Protein AF-A0A392SX11-F1 (afdb_monomer)

Organism: NCBI:txid97028

Secondary structure (DSSP, 8-state):
-EEEETTEEEETTTTEEEEEETTEEEEEEHHHHT---TT---PPPPP-------S---------TT--------HHHHHHHHHHHHHHHHHHHHT-

Nearest PDB structures (foldseek):
  5o2q-assembly1_A  TM=2.891E-01  e=2.453E+00  Homo sapiens

Radius of gyration: 17.39 Å; Cα contacts (8 Å, |Δi|>4): 57; chains: 1; bounding box: 47×27×42 Å

Solvent-accessible surface area (backbone atoms only — not comparable to full-atom values): 6469 Å² total; per-residue (Å²): 102,74,49,78,49,97,57,34,42,33,34,68,74,81,33,35,38,36,38,58,55,98,90,41,82,45,79,41,53,46,68,66,74,65,57,66,76,96,80,70,74,98,70,87,82,82,88,78,85,84,76,84,73,80,91,78,73,83,86,71,80,88,65,66,100,79,75,73,87,76,79,74,90,50,68,74,61,52,56,55,46,55,52,52,48,51,54,52,53,52,54,58,60,71,76,105

Foldseek 3Di:
DWDDDQQWIADPPQQKIWGADPNDIDIDRNVVVPDDDPPDDDDDDDDDDDDPDPPDDDDDDDDPPPPDPPPPPPVVVSVVVVVVVVVVVVVVVVVD

Mean predicted aligned error: 14.49 Å

pLDDT: mean 70.86, std 14.85, range [46.09, 92.56]

Structure (mmCIF, N/CA/C/O backbone):
data_AF-A0A392SX11-F1
#
_entry.id   AF-A0A392SX11-F1
#
loop_
_atom_site.group_PDB
_atom_site.id
_atom_site.type_symbol
_atom_site.label_atom_id
_atom_site.label_alt_id
_atom_site.label_comp_id
_atom_site.label_asym_id
_atom_site.label_entity_id
_atom_site.label_seq_id
_atom_site.pdbx_PDB_ins_code
_atom_site.Cartn_x
_atom_site.Cartn_y
_atom_site.Cartn_z
_atom_site.occupancy
_atom_site.B_iso_or_equiv
_atom_site.auth_seq_id
_atom_site.auth_comp_id
_atom_site.auth_asym_id
_atom_site.auth_atom_id
_atom_site.pdbx_PDB_model_num
ATOM 1 N N . PRO A 1 1 ? 11.682 3.647 5.909 1.00 82.19 1 PRO A N 1
ATOM 2 C CA . PRO A 1 1 ? 10.394 4.377 6.097 1.00 82.19 1 PRO A CA 1
ATOM 3 C C . PRO A 1 1 ? 9.203 3.518 5.660 1.00 82.19 1 PRO A C 1
ATOM 5 O O . PRO A 1 1 ? 9.325 2.834 4.647 1.00 82.19 1 PRO A O 1
ATOM 8 N N . PHE A 1 2 ? 8.069 3.578 6.370 1.00 85.88 2 PHE A N 1
ATOM 9 C CA . PHE A 1 2 ? 6.900 2.731 6.096 1.00 85.88 2 PHE A CA 1
ATOM 10 C C . PHE A 1 2 ? 5.621 3.534 5.806 1.00 85.88 2 PHE A C 1
ATOM 12 O O . PHE A 1 2 ? 5.483 4.685 6.225 1.00 85.88 2 PHE A O 1
ATOM 19 N N . LEU A 1 3 ? 4.682 2.915 5.085 1.00 89.12 3 LEU A N 1
ATOM 20 C CA . LEU A 1 3 ? 3.307 3.384 4.911 1.00 89.12 3 LEU A CA 1
ATOM 21 C C . LEU A 1 3 ? 2.357 2.292 5.402 1.00 89.12 3 LEU A C 1
ATOM 23 O O . LEU A 1 3 ? 2.417 1.167 4.915 1.00 89.12 3 LEU A O 1
ATOM 27 N N . ALA A 1 4 ? 1.473 2.630 6.333 1.00 85.75 4 ALA A N 1
ATOM 28 C CA . ALA A 1 4 ? 0.392 1.755 6.768 1.00 85.75 4 ALA A CA 1
ATOM 29 C C . ALA A 1 4 ? -0.930 2.248 6.169 1.00 85.75 4 ALA A C 1
ATOM 31 O O . ALA A 1 4 ? -1.210 3.449 6.154 1.00 85.75 4 ALA A O 1
ATOM 32 N N . THR A 1 5 ? -1.739 1.332 5.651 1.00 81.00 5 THR A N 1
ATOM 33 C CA . THR A 1 5 ? -3.083 1.625 5.152 1.00 81.00 5 THR A CA 1
ATOM 34 C C . THR A 1 5 ? -3.980 0.439 5.449 1.00 81.00 5 THR A C 1
ATOM 36 O O . THR A 1 5 ? -3.669 -0.646 4.989 1.00 81.00 5 THR A O 1
ATOM 39 N N . GLY A 1 6 ? -5.065 0.619 6.209 1.00 83.06 6 GLY A N 1
ATOM 40 C CA . GLY A 1 6 ? -6.007 -0.456 6.563 1.00 83.06 6 GLY A CA 1
ATOM 41 C C . GLY A 1 6 ? -5.315 -1.803 6.812 1.00 83.06 6 GLY A C 1
ATOM 42 O O . GLY A 1 6 ? -4.610 -1.972 7.794 1.00 83.06 6 GLY A O 1
ATOM 43 N N . ARG A 1 7 ? -5.434 -2.724 5.848 1.00 83.06 7 ARG A N 1
ATOM 44 C CA . ARG A 1 7 ? -4.879 -4.090 5.902 1.00 83.06 7 ARG A CA 1
ATOM 45 C C . ARG A 1 7 ? -3.545 -4.287 5.182 1.00 83.06 7 ARG A C 1
ATOM 47 O O . ARG A 1 7 ? -3.251 -5.398 4.748 1.00 83.06 7 ARG A O 1
ATOM 54 N N . ALA A 1 8 ? -2.770 -3.235 4.966 1.00 88.38 8 ALA A N 1
ATOM 55 C CA . ALA A 1 8 ? -1.503 -3.301 4.256 1.00 88.38 8 ALA A CA 1
ATOM 56 C C . ALA A 1 8 ? -0.417 -2.455 4.925 1.00 88.38 8 ALA A C 1
ATOM 58 O O . ALA A 1 8 ? -0.638 -1.303 5.303 1.00 88.38 8 ALA A O 1
ATOM 59 N N . LEU A 1 9 ? 0.788 -3.019 4.989 1.00 90.56 9 LEU A N 1
ATOM 60 C CA . LEU A 1 9 ? 2.002 -2.339 5.422 1.00 90.56 9 LEU A CA 1
ATOM 61 C C . LEU A 1 9 ? 3.018 -2.364 4.281 1.00 90.56 9 LEU A C 1
ATOM 63 O O . LEU A 1 9 ? 3.280 -3.407 3.684 1.00 90.56 9 LEU A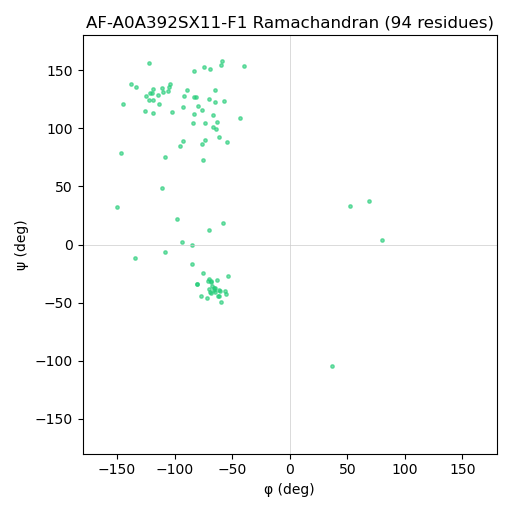 O 1
ATOM 67 N N . ILE A 1 10 ? 3.581 -1.206 3.963 1.00 91.06 10 ILE A N 1
A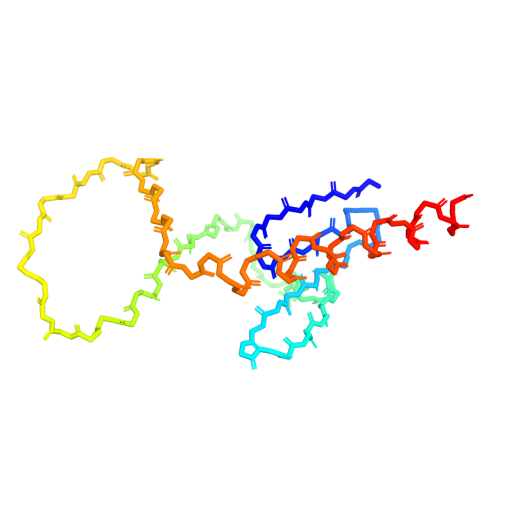TOM 68 C CA . ILE A 1 10 ? 4.547 -1.036 2.881 1.00 91.06 10 ILE A CA 1
ATOM 69 C C . ILE A 1 10 ? 5.849 -0.541 3.491 1.00 91.06 10 ILE A C 1
ATOM 71 O O . ILE A 1 10 ? 5.918 0.603 3.942 1.00 91.06 10 ILE A O 1
ATOM 75 N N . ASP A 1 11 ? 6.890 -1.365 3.449 1.00 91.50 11 ASP A N 1
ATOM 76 C CA . ASP A 1 11 ? 8.253 -0.908 3.681 1.00 91.50 11 ASP A CA 1
ATOM 77 C C . ASP A 1 11 ? 8.811 -0.354 2.366 1.00 91.50 11 ASP A C 1
ATOM 79 O O . ASP A 1 11 ? 9.158 -1.087 1.435 1.00 91.50 11 ASP A O 1
ATOM 83 N N . VAL A 1 12 ? 8.878 0.973 2.282 1.00 89.50 12 VAL A N 1
ATOM 84 C CA . VAL A 1 12 ? 9.342 1.685 1.085 1.00 89.50 12 VAL A CA 1
ATOM 85 C C . VAL A 1 12 ? 10.845 1.506 0.881 1.00 89.50 12 VAL A C 1
ATOM 87 O O . VAL A 1 12 ? 11.324 1.548 -0.250 1.00 89.50 12 VAL A O 1
ATOM 90 N N . GLU A 1 13 ? 11.596 1.323 1.963 1.00 88.75 13 GLU A N 1
ATOM 91 C CA . GLU A 1 13 ? 13.048 1.187 1.920 1.00 88.75 13 GLU A CA 1
ATOM 92 C C . GLU A 1 13 ? 13.459 -0.200 1.442 1.00 88.75 13 GLU A C 1
ATOM 94 O O . GLU A 1 13 ? 14.321 -0.328 0.570 1.00 88.75 13 GLU A O 1
ATOM 99 N N . ARG A 1 14 ? 12.790 -1.232 1.959 1.00 89.00 14 ARG A N 1
ATOM 100 C CA . ARG A 1 14 ? 13.041 -2.627 1.585 1.00 89.00 14 ARG A CA 1
ATOM 101 C C . ARG A 1 14 ? 12.284 -3.055 0.327 1.00 89.00 14 AR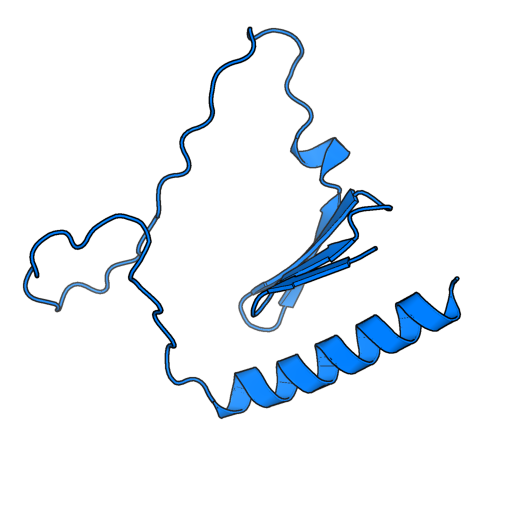G A C 1
ATOM 103 O O . ARG A 1 14 ? 12.663 -4.040 -0.303 1.00 89.00 14 ARG A O 1
ATOM 110 N N . GLY A 1 15 ? 11.259 -2.302 -0.076 1.00 90.94 15 GLY A N 1
ATOM 111 C CA . GLY A 1 15 ? 10.394 -2.639 -1.205 1.00 90.94 15 GLY A CA 1
ATOM 112 C C . GLY A 1 15 ? 9.521 -3.856 -0.918 1.00 90.94 15 GLY A C 1
ATOM 113 O O . GLY A 1 15 ? 9.317 -4.690 -1.800 1.00 90.94 15 GLY A O 1
ATOM 114 N N . GLU A 1 16 ? 9.037 -3.977 0.316 1.00 92.56 16 GLU A N 1
ATOM 115 C CA . GLU A 1 16 ? 8.208 -5.088 0.779 1.00 92.56 16 GLU A CA 1
ATOM 116 C C . GLU A 1 16 ? 6.777 -4.596 1.020 1.00 92.56 16 GLU A C 1
ATOM 118 O O . GLU A 1 16 ? 6.557 -3.572 1.664 1.00 92.56 16 GLU A O 1
ATOM 123 N N . LEU A 1 17 ? 5.799 -5.321 0.480 1.00 91.69 17 LEU A N 1
ATOM 124 C CA . LEU A 1 17 ? 4.376 -5.098 0.715 1.00 91.69 17 LEU A CA 1
ATOM 125 C C . LEU A 1 17 ? 3.819 -6.291 1.482 1.00 91.69 17 LEU A C 1
ATOM 127 O O . LEU A 1 17 ? 3.845 -7.416 0.989 1.00 91.69 17 LEU A O 1
ATOM 131 N N . MET A 1 18 ? 3.274 -6.029 2.657 1.00 91.75 18 MET A N 1
ATOM 132 C CA . MET A 1 18 ? 2.554 -6.989 3.476 1.00 91.75 18 MET A CA 1
ATOM 133 C C . MET A 1 18 ? 1.059 -6.690 3.397 1.00 91.75 18 MET A C 1
ATOM 135 O O . MET A 1 18 ? 0.662 -5.535 3.529 1.00 91.75 18 MET A O 1
ATOM 139 N N . LEU A 1 19 ? 0.243 -7.712 3.156 1.00 90.25 19 LEU A N 1
ATOM 140 C CA . LEU A 1 19 ? -1.206 -7.601 3.014 1.00 90.25 19 LEU A CA 1
ATOM 141 C C . LEU A 1 19 ? -1.898 -8.685 3.837 1.00 90.25 19 LEU A C 1
ATOM 143 O O . LEU A 1 19 ? -1.512 -9.851 3.757 1.00 90.25 19 LEU A O 1
ATOM 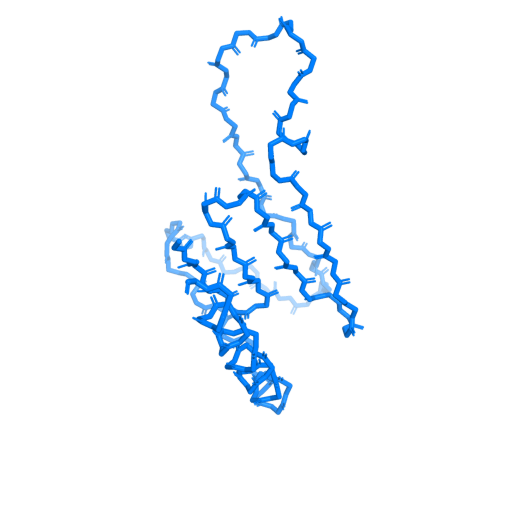147 N N . TRP A 1 20 ? -2.948 -8.308 4.560 1.00 85.12 20 TRP A N 1
ATOM 148 C CA . TRP A 1 20 ? -3.801 -9.242 5.287 1.00 85.12 20 TRP A CA 1
ATOM 149 C C . TRP A 1 20 ? -5.109 -9.482 4.523 1.00 85.12 20 TRP A C 1
ATOM 151 O O . TRP A 1 20 ? -5.929 -8.574 4.362 1.00 85.12 20 TRP A O 1
ATOM 161 N N . ILE A 1 21 ? -5.308 -10.714 4.048 1.00 83.75 21 ILE A N 1
ATOM 162 C CA . ILE A 1 21 ? -6.534 -11.164 3.370 1.00 83.75 21 ILE A CA 1
ATOM 163 C C . ILE A 1 21 ? -7.062 -12.392 4.104 1.00 83.75 21 ILE A C 1
ATOM 165 O O . ILE A 1 21 ? -6.322 -13.344 4.314 1.00 83.75 21 ILE A O 1
ATOM 169 N N . ASP A 1 22 ? -8.340 -12.377 4.485 1.00 84.31 22 ASP A N 1
ATOM 170 C CA . ASP A 1 22 ? -9.029 -13.513 5.115 1.00 84.31 22 ASP A CA 1
ATOM 171 C C . ASP A 1 22 ? -8.304 -14.112 6.343 1.00 84.31 22 ASP A C 1
ATOM 173 O O . ASP A 1 22 ? -8.377 -15.309 6.608 1.00 84.31 22 ASP A O 1
ATOM 177 N N . GLY A 1 23 ? -7.610 -13.265 7.115 1.00 80.94 23 GLY A N 1
ATOM 178 C CA . GLY A 1 23 ? -6.830 -13.676 8.291 1.00 80.94 23 GLY A CA 1
ATOM 179 C C . GLY A 1 23 ? -5.453 -14.265 7.967 1.00 80.94 23 GLY A C 1
ATOM 180 O O . GLY A 1 23 ? -4.740 -14.682 8.876 1.00 80.94 23 GLY A O 1
ATOM 181 N N . GLU A 1 24 ? -5.059 -14.287 6.693 1.00 83.69 24 GLU A N 1
ATOM 182 C CA . GLU A 1 24 ? -3.732 -14.698 6.245 1.00 83.69 24 GLU A CA 1
ATOM 183 C C . GLU A 1 24 ? -2.876 -13.485 5.872 1.00 83.69 24 GLU A C 1
ATOM 185 O O . GLU A 1 24 ? -3.325 -12.552 5.202 1.00 83.69 24 GLU A O 1
ATOM 190 N N . GLN A 1 25 ? -1.609 -13.529 6.280 1.00 86.94 25 GLN A N 1
ATOM 191 C CA . GLN A 1 25 ? -0.604 -12.536 5.926 1.00 86.94 25 GLN A CA 1
ATOM 192 C C . GLN A 1 25 ? 0.143 -12.977 4.663 1.00 86.94 25 GLN A C 1
ATOM 194 O O . GLN A 1 25 ? 0.705 -14.073 4.599 1.00 86.94 25 GLN A O 1
ATOM 199 N N . ILE A 1 26 ? 0.205 -12.092 3.671 1.00 89.38 26 ILE A N 1
ATOM 200 C CA . ILE A 1 26 ? 0.905 -12.317 2.407 1.00 89.38 26 ILE A CA 1
ATOM 201 C C . ILE A 1 26 ? 1.966 -11.232 2.231 1.00 89.38 26 ILE A C 1
ATOM 203 O O . ILE A 1 26 ? 1.675 -10.046 2.359 1.00 89.38 26 ILE A O 1
ATOM 207 N N . MET A 1 27 ? 3.198 -11.636 1.916 1.00 91.44 27 MET A N 1
ATOM 208 C CA . MET A 1 27 ? 4.322 -10.724 1.700 1.00 91.44 27 MET A CA 1
ATOM 209 C C . MET A 1 27 ? 4.793 -10.763 0.246 1.00 91.44 27 MET A C 1
ATOM 211 O O . MET A 1 27 ? 5.078 -11.825 -0.307 1.00 91.44 27 MET A O 1
ATOM 215 N N . PHE A 1 28 ? 4.906 -9.587 -0.359 1.00 92.12 28 PHE A N 1
ATOM 216 C CA . PHE A 1 28 ? 5.333 -9.376 -1.733 1.00 92.12 28 PHE A CA 1
ATOM 217 C C . PHE A 1 28 ? 6.613 -8.544 -1.767 1.00 92.12 28 PHE A C 1
ATOM 219 O O . PHE A 1 28 ? 6.696 -7.490 -1.141 1.00 92.12 28 PHE A O 1
ATOM 226 N N . ASN A 1 29 ? 7.588 -8.970 -2.569 1.00 92.25 29 ASN A N 1
ATOM 227 C CA . ASN A 1 29 ? 8.681 -8.095 -2.975 1.00 92.25 29 ASN A CA 1
ATOM 228 C C . ASN A 1 29 ? 8.205 -7.250 -4.162 1.00 92.25 29 ASN A C 1
ATOM 230 O O . ASN A 1 29 ? 7.965 -7.775 -5.250 1.00 92.25 29 ASN A O 1
ATOM 234 N N . VAL A 1 30 ? 8.064 -5.946 -3.953 1.00 87.81 30 VAL A N 1
ATOM 235 C CA . VAL A 1 30 ? 7.523 -5.014 -4.947 1.00 87.81 30 VAL A CA 1
ATOM 236 C C . VAL A 1 30 ? 8.467 -4.877 -6.139 1.00 87.81 30 VAL A C 1
ATOM 238 O O . VAL A 1 30 ? 8.004 -4.789 -7.272 1.00 87.81 30 VAL A O 1
ATOM 241 N N . PHE A 1 31 ? 9.784 -4.921 -5.930 1.00 86.25 31 PHE A N 1
ATOM 242 C CA . PHE A 1 31 ? 10.738 -4.854 -7.037 1.00 86.25 31 PHE A CA 1
ATOM 243 C C . PHE A 1 31 ? 10.640 -6.077 -7.943 1.00 86.25 31 PHE A C 1
ATOM 245 O O . PHE A 1 31 ? 10.728 -5.934 -9.155 1.00 86.25 31 PHE A O 1
ATOM 252 N N . GLU A 1 32 ? 10.436 -7.264 -7.376 1.00 86.75 32 GLU A N 1
ATOM 253 C CA . GLU A 1 32 ? 10.220 -8.491 -8.143 1.00 86.75 32 GLU A CA 1
ATOM 254 C C . GLU A 1 32 ? 8.844 -8.507 -8.812 1.00 86.75 32 GLU A C 1
ATOM 256 O O . GLU A 1 32 ? 8.752 -8.792 -10.001 1.00 86.75 32 GLU A O 1
ATOM 261 N N . ALA A 1 33 ? 7.787 -8.153 -8.079 1.00 83.44 33 ALA A N 1
ATOM 262 C CA . ALA A 1 33 ? 6.416 -8.145 -8.585 1.00 83.44 33 ALA A CA 1
ATOM 263 C C . ALA A 1 33 ? 6.213 -7.139 -9.729 1.00 83.44 33 ALA A C 1
ATOM 265 O O . ALA A 1 33 ? 5.4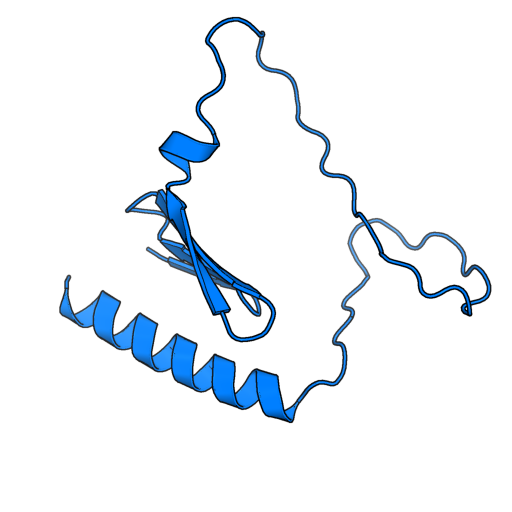02 -7.366 -10.623 1.00 83.44 33 ALA A O 1
ATOM 266 N N . MET A 1 34 ? 6.970 -6.039 -9.714 1.00 77.81 34 MET A N 1
ATOM 267 C CA . MET A 1 34 ? 6.923 -4.993 -10.735 1.00 77.81 34 MET A CA 1
ATOM 268 C C . MET A 1 34 ? 7.961 -5.190 -11.851 1.00 77.81 34 MET A C 1
ATOM 270 O O . MET A 1 34 ? 8.029 -4.353 -12.757 1.00 77.81 34 MET A O 1
ATOM 274 N N . LYS A 1 35 ? 8.763 -6.273 -11.833 1.00 79.38 35 LYS A N 1
ATOM 275 C CA . LYS A 1 35 ? 9.629 -6.624 -12.971 1.00 79.38 35 LYS A CA 1
ATOM 276 C C . LYS A 1 35 ? 8.742 -6.938 -14.173 1.00 79.38 35 LYS A C 1
ATOM 278 O O . LYS A 1 35 ? 8.137 -8.004 -14.265 1.00 79.38 35 LYS A O 1
ATOM 283 N N . ARG A 1 36 ? 8.692 -6.009 -15.125 1.00 66.69 36 ARG A N 1
ATOM 284 C CA . ARG A 1 36 ? 8.213 -6.304 -16.476 1.00 66.69 36 ARG A CA 1
ATOM 285 C C . ARG A 1 36 ? 9.232 -7.210 -17.173 1.00 66.69 36 ARG A C 1
ATOM 287 O O . ARG A 1 36 ? 10.430 -7.106 -16.921 1.00 66.69 36 ARG A O 1
ATOM 294 N N . HIS A 1 37 ? 8.772 -8.040 -18.103 1.00 59.12 37 HIS A N 1
ATOM 295 C CA . HIS A 1 37 ? 9.644 -8.477 -19.191 1.00 59.12 37 HIS A CA 1
ATOM 296 C C . HIS A 1 37 ? 9.998 -7.229 -20.026 1.00 59.12 37 HIS A C 1
ATOM 298 O O . HIS A 1 37 ? 9.111 -6.420 -20.291 1.00 59.12 37 HIS A O 1
ATOM 304 N N . ASP A 1 38 ? 11.277 -7.046 -20.363 1.00 55.38 38 ASP A N 1
ATOM 305 C CA . ASP A 1 38 ? 11.943 -5.819 -20.864 1.00 55.38 38 ASP A CA 1
ATOM 306 C C . ASP A 1 38 ? 11.394 -5.178 -22.170 1.00 55.38 38 ASP A C 1
ATOM 308 O O . ASP A 1 38 ? 12.083 -4.391 -22.818 1.00 55.38 38 ASP A O 1
ATOM 312 N N . GLU A 1 39 ? 10.172 -5.481 -22.607 1.00 56.97 39 GLU A N 1
ATOM 313 C CA . GLU A 1 39 ? 9.752 -5.263 -23.997 1.00 56.97 39 GLU A CA 1
ATOM 314 C C . GLU A 1 39 ? 8.750 -4.123 -24.232 1.00 56.97 39 GLU A C 1
ATOM 316 O O . GLU A 1 39 ? 8.501 -3.782 -25.386 1.00 56.97 39 GLU A O 1
ATOM 321 N N . GLU A 1 40 ? 8.203 -3.470 -23.203 1.00 60.09 40 GLU A N 1
ATOM 322 C CA . GLU A 1 40 ? 7.175 -2.441 -23.418 1.00 60.09 40 GLU A CA 1
ATOM 323 C C . GLU A 1 40 ? 7.588 -1.055 -22.917 1.00 60.09 40 GLU A C 1
ATOM 325 O O . GLU A 1 40 ? 7.891 -0.865 -21.736 1.00 60.09 40 GLU A O 1
ATOM 330 N N . GLU A 1 41 ? 7.538 -0.082 -23.839 1.00 63.88 41 GLU A N 1
ATOM 331 C CA . GLU A 1 41 ? 7.645 1.364 -23.607 1.00 63.88 41 GLU A CA 1
ATOM 332 C C . GLU A 1 41 ? 6.899 1.807 -22.327 1.00 63.88 41 GLU A C 1
ATOM 334 O O . GLU A 1 41 ? 5.939 1.148 -21.905 1.00 63.88 41 GLU A O 1
ATOM 339 N N . PRO A 1 42 ? 7.299 2.920 -21.674 1.00 62.34 42 PRO A N 1
ATOM 340 C CA . PRO A 1 42 ? 6.651 3.391 -20.451 1.00 62.34 42 PRO A CA 1
ATOM 341 C C . PRO A 1 42 ? 5.169 3.724 -20.696 1.00 62.34 42 PRO A C 1
ATOM 343 O O . PRO A 1 42 ? 4.804 4.830 -21.082 1.00 62.34 42 PRO A O 1
ATOM 346 N N . GLN A 1 43 ? 4.307 2.736 -20.468 1.00 67.06 43 GLN A N 1
ATOM 347 C CA . GLN A 1 43 ? 2.855 2.851 -20.509 1.00 67.06 43 GLN A CA 1
ATOM 348 C C . GLN A 1 43 ? 2.337 3.247 -19.126 1.00 67.06 43 GLN A C 1
ATOM 350 O O . GLN A 1 43 ? 2.724 2.648 -18.117 1.00 67.06 43 GLN A O 1
ATOM 355 N N . CYS A 1 44 ? 1.439 4.233 -19.083 1.00 66.75 44 CYS A N 1
ATOM 356 C CA . CYS A 1 44 ? 0.663 4.545 -17.888 1.00 66.75 44 CYS A CA 1
ATOM 357 C C . CYS A 1 44 ? -0.255 3.364 -17.557 1.00 66.75 44 CYS A C 1
ATOM 359 O O . CYS A 1 44 ? -1.095 2.985 -18.375 1.00 66.75 44 CYS A O 1
ATOM 361 N N . TYR A 1 45 ? -0.135 2.816 -16.350 1.00 66.31 45 TYR A N 1
ATOM 362 C CA . TYR A 1 45 ? -1.030 1.764 -15.883 1.00 66.31 45 TYR A CA 1
ATOM 363 C C . TYR A 1 45 ? -2.318 2.347 -15.320 1.00 66.31 45 TYR A C 1
ATOM 365 O O . TYR A 1 45 ? -2.291 3.202 -14.434 1.00 66.31 45 TYR A O 1
ATOM 373 N N . ARG A 1 46 ? -3.455 1.863 -15.824 1.00 73.81 46 ARG A N 1
ATOM 374 C CA . ARG A 1 46 ? -4.763 2.165 -15.251 1.00 73.81 46 ARG A CA 1
ATOM 375 C C . ARG A 1 46 ? -5.115 1.078 -14.244 1.00 73.81 46 ARG A C 1
ATOM 377 O O . ARG A 1 46 ? -5.232 -0.083 -14.619 1.00 73.81 46 ARG A O 1
ATOM 384 N N . VAL A 1 47 ? -5.288 1.468 -12.988 1.00 72.69 47 VAL A N 1
ATOM 385 C CA . VAL A 1 47 ? -5.849 0.601 -11.949 1.00 72.69 47 VAL A CA 1
ATOM 386 C C . VAL A 1 47 ? -7.370 0.627 -12.100 1.00 72.69 47 VAL A C 1
ATOM 388 O O . VAL A 1 47 ? -7.963 1.704 -12.173 1.00 72.69 47 VAL A O 1
ATOM 391 N N . GLU A 1 48 ? -7.994 -0.543 -12.205 1.00 74.81 48 GLU A N 1
ATOM 392 C CA . GLU A 1 48 ? -9.450 -0.704 -12.252 1.00 74.81 48 GLU A CA 1
ATOM 393 C C . GLU A 1 48 ? -9.912 -1.382 -10.961 1.00 74.81 48 GLU A C 1
ATOM 395 O O . GLU A 1 48 ? -9.285 -2.334 -10.498 1.00 74.81 48 GLU A O 1
ATOM 400 N N . ILE A 1 49 ? -10.978 -0.859 -10.355 1.00 71.38 49 ILE A N 1
ATOM 401 C CA . ILE A 1 49 ? -11.546 -1.418 -9.129 1.00 71.38 49 ILE A CA 1
ATOM 402 C C . ILE A 1 49 ? -12.403 -2.617 -9.528 1.00 71.38 49 ILE A C 1
ATOM 404 O O . ILE A 1 49 ? -13.373 -2.466 -10.270 1.00 71.38 49 ILE A O 1
ATOM 408 N N . ILE A 1 50 ? -12.059 -3.800 -9.027 1.00 70.56 50 ILE A N 1
ATOM 409 C CA . ILE A 1 50 ? -12.891 -4.993 -9.176 1.00 70.56 50 ILE A CA 1
ATOM 410 C C . ILE A 1 50 ? -13.786 -5.074 -7.936 1.00 70.56 50 ILE A C 1
ATOM 412 O O . ILE A 1 50 ? -13.412 -5.669 -6.931 1.00 70.56 50 ILE A O 1
ATOM 416 N N . GLU A 1 51 ? -14.959 -4.440 -7.983 1.00 63.66 51 GLU A N 1
ATOM 417 C CA . GLU A 1 51 ? -15.992 -4.658 -6.965 1.00 63.66 51 GLU A CA 1
ATOM 418 C C . GLU A 1 51 ? -16.667 -6.013 -7.227 1.00 63.66 51 GLU A C 1
ATOM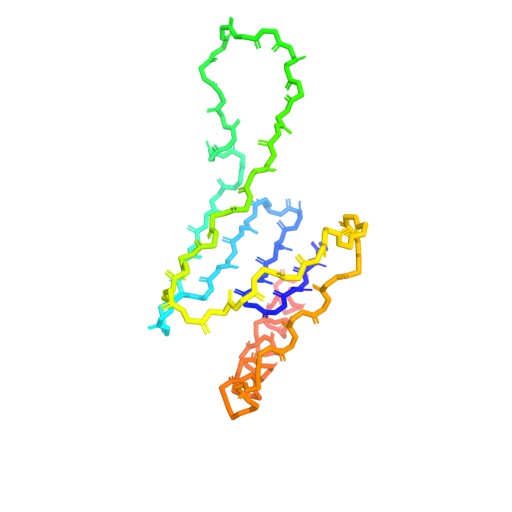 420 O O . GLU A 1 51 ? -17.323 -6.209 -8.254 1.00 63.66 51 GLU A O 1
ATOM 425 N N . VAL A 1 52 ? -16.528 -6.963 -6.299 1.00 57.94 52 VAL A N 1
ATOM 426 C CA . VAL A 1 52 ? -17.365 -8.171 -6.286 1.00 57.94 52 VAL A CA 1
ATOM 427 C C . VAL A 1 52 ? -18.732 -7.759 -5.750 1.00 57.94 52 VAL A C 1
ATOM 429 O O . VAL A 1 52 ? -18.994 -7.795 -4.552 1.00 57.94 52 VAL A O 1
ATOM 432 N N . VAL A 1 53 ? -19.597 -7.284 -6.642 1.00 58.22 53 VAL A N 1
ATOM 433 C CA . VAL A 1 53 ? -20.955 -6.880 -6.278 1.00 58.22 53 VAL A CA 1
ATOM 434 C C . VAL A 1 53 ? -21.783 -8.144 -6.027 1.00 58.22 53 VAL A C 1
ATOM 436 O O . VAL A 1 53 ? -22.205 -8.806 -6.976 1.00 58.22 53 VAL A O 1
ATOM 439 N N . GLU A 1 54 ? -22.070 -8.486 -4.767 1.00 55.50 54 GLU A N 1
ATOM 440 C CA . GLU A 1 54 ? -23.290 -9.249 -4.487 1.00 55.50 54 GLU A CA 1
ATOM 441 C C . GLU A 1 54 ? -24.479 -8.332 -4.812 1.00 55.50 54 GLU A C 1
ATOM 443 O O . GLU A 1 54 ? -24.807 -7.387 -4.095 1.00 55.50 54 GLU A O 1
ATOM 448 N N . ASP A 1 55 ? -25.061 -8.571 -5.985 1.00 51.66 55 ASP A N 1
ATOM 449 C CA . ASP A 1 55 ? -26.099 -7.778 -6.641 1.00 51.66 55 ASP A CA 1
ATOM 450 C C . ASP A 1 55 ? -27.337 -7.550 -5.762 1.00 51.66 55 ASP A C 1
ATOM 452 O O . ASP A 1 55 ? -28.290 -8.324 -5.840 1.00 51.66 55 ASP A O 1
ATOM 456 N N . LYS A 1 56 ? -27.348 -6.483 -4.942 1.00 52.00 56 LYS A N 1
ATOM 457 C CA . LYS A 1 56 ? -28.570 -5.871 -4.369 1.00 52.00 56 LYS A 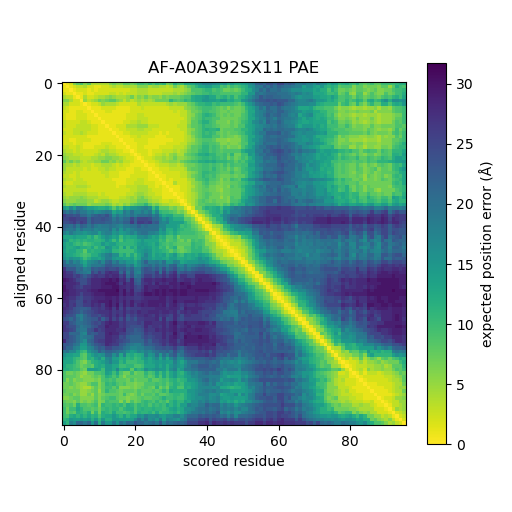CA 1
ATOM 458 C C . LYS A 1 56 ? -28.477 -4.366 -4.088 1.00 52.00 56 LYS A C 1
ATOM 460 O O . LYS A 1 56 ? -29.159 -3.886 -3.186 1.00 52.00 56 LYS A O 1
ATOM 465 N N . CYS A 1 57 ? -27.732 -3.570 -4.851 1.00 47.44 57 CYS A N 1
ATOM 466 C CA . CYS A 1 57 ? -27.717 -2.118 -4.622 1.00 47.44 57 CYS A CA 1
ATOM 467 C C . CYS A 1 57 ? -28.056 -1.330 -5.888 1.00 47.44 57 CYS A C 1
ATOM 469 O O . CYS A 1 57 ? -27.344 -1.342 -6.885 1.00 47.44 57 CYS A O 1
ATOM 471 N N . LYS A 1 58 ? -29.197 -0.631 -5.834 1.00 47.94 58 LYS A N 1
ATOM 472 C CA . LYS A 1 58 ? -29.684 0.262 -6.888 1.00 47.94 58 LYS A CA 1
ATOM 473 C C . LYS A 1 58 ? -28.633 1.335 -7.183 1.00 47.94 58 LYS A C 1
ATOM 475 O O . LYS A 1 58 ? -28.250 2.082 -6.288 1.00 47.94 58 LYS A O 1
ATOM 480 N N . VAL A 1 59 ? -28.230 1.401 -8.449 1.00 47.78 59 VAL A N 1
ATOM 481 C CA . VAL A 1 59 ? -27.235 2.313 -9.029 1.00 47.78 59 VAL A CA 1
ATOM 482 C C . VAL A 1 59 ? -27.413 3.748 -8.517 1.00 47.78 59 VAL A C 1
ATOM 484 O O . VAL A 1 59 ? -28.363 4.436 -8.894 1.00 47.78 59 VAL A O 1
ATOM 487 N N . GLN A 1 60 ? -26.491 4.209 -7.669 1.00 46.28 60 GLN A N 1
ATOM 488 C CA . GLN A 1 60 ? -26.287 5.637 -7.428 1.00 46.28 60 GLN A CA 1
ATOM 489 C C . GLN A 1 60 ? -25.384 6.227 -8.524 1.00 46.28 60 GLN A C 1
ATOM 491 O O . GLN A 1 60 ? -24.525 5.518 -9.051 1.00 46.28 60 GLN A O 1
ATOM 496 N N . PRO A 1 61 ? -25.558 7.515 -8.876 1.00 48.41 61 PRO A N 1
ATOM 497 C CA . PRO A 1 61 ? -24.733 8.180 -9.880 1.00 48.41 61 PRO A CA 1
ATOM 498 C C . PRO A 1 61 ? -23.243 8.189 -9.487 1.00 48.41 61 PRO A C 1
ATOM 500 O O . PRO A 1 61 ? -22.920 8.137 -8.294 1.00 48.41 61 PRO A O 1
ATOM 503 N N . PRO A 1 62 ? -22.331 8.267 -10.476 1.00 52.91 62 PRO A N 1
ATOM 504 C CA . PRO A 1 62 ? -20.897 8.243 -10.227 1.00 52.91 62 PRO A CA 1
ATOM 505 C C . PRO A 1 62 ? -20.507 9.512 -9.466 1.00 52.91 62 PRO A C 1
AT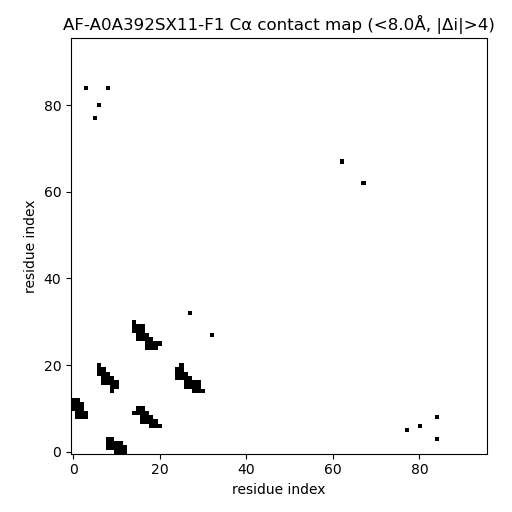OM 507 O O . PRO A 1 62 ? -20.596 10.619 -10.001 1.00 52.91 62 PRO A O 1
ATOM 510 N N . SER A 1 63 ? -20.113 9.365 -8.202 1.00 51.41 63 SER A N 1
ATOM 511 C CA . SER A 1 63 ? -19.435 10.443 -7.484 1.00 51.41 63 SER A CA 1
ATOM 512 C C . SER A 1 63 ? -17.991 10.552 -7.998 1.00 51.41 63 SER A C 1
ATOM 514 O O . SER A 1 63 ? -17.452 9.569 -8.515 1.00 51.41 63 SER A O 1
ATOM 516 N N . PRO A 1 64 ? -17.366 11.741 -7.930 1.00 51.66 64 PRO A N 1
ATOM 517 C CA . PRO A 1 64 ? -16.011 11.951 -8.434 1.00 51.66 64 PRO A CA 1
ATOM 518 C C . PRO A 1 64 ? -14.975 11.027 -7.761 1.00 51.66 64 PRO A C 1
ATOM 520 O O . PRO A 1 64 ? -15.212 10.558 -6.645 1.00 51.66 64 PRO A O 1
ATOM 523 N N . PRO A 1 65 ? -13.811 10.787 -8.404 1.00 56.59 65 PRO A N 1
ATOM 524 C CA . PRO A 1 65 ? -12.951 9.614 -8.170 1.00 56.59 65 PRO A CA 1
ATOM 525 C C . PRO A 1 65 ? -12.204 9.566 -6.828 1.00 56.59 65 PRO A C 1
ATOM 527 O O . PRO A 1 65 ? -11.265 8.791 -6.692 1.00 56.59 65 PRO A O 1
ATOM 530 N N . VAL A 1 66 ? -12.551 10.414 -5.859 1.00 46.72 66 VAL A N 1
ATOM 531 C CA . VAL A 1 66 ? -11.771 10.595 -4.621 1.00 46.72 66 VAL A CA 1
ATOM 532 C C . VAL A 1 66 ? -12.645 10.612 -3.360 1.00 46.72 66 VAL A C 1
ATOM 534 O O . VAL A 1 66 ? -12.132 10.496 -2.255 1.00 46.72 66 VAL A O 1
ATOM 537 N N . GLU A 1 67 ? -13.971 10.697 -3.493 1.00 53.09 67 GLU A N 1
ATOM 538 C CA . GLU A 1 67 ? -14.890 10.651 -2.351 1.00 53.09 67 GLU A CA 1
ATOM 539 C C . GLU A 1 67 ? -15.640 9.327 -2.326 1.00 53.09 67 GLU A C 1
ATOM 541 O O . GLU A 1 67 ? -16.816 9.291 -2.679 1.00 53.09 67 GLU A O 1
ATOM 546 N N . ARG A 1 68 ? -14.972 8.244 -1.914 1.00 46.09 68 ARG A N 1
ATOM 547 C CA . ARG A 1 68 ? -15.628 7.055 -1.343 1.00 46.09 68 ARG A CA 1
ATOM 548 C C . ARG A 1 68 ? -14.723 6.437 -0.287 1.00 46.09 68 ARG A C 1
ATOM 550 O O . ARG A 1 68 ? -14.031 5.457 -0.523 1.00 46.09 68 ARG A O 1
ATOM 557 N N . VAL A 1 69 ? -14.748 7.055 0.890 1.00 56.22 69 VAL A N 1
ATOM 558 C CA . VAL A 1 69 ? -14.486 6.362 2.151 1.00 56.22 69 VAL A CA 1
ATOM 559 C C . VAL A 1 69 ? -15.610 5.339 2.301 1.00 56.22 69 VAL A C 1
ATOM 561 O O . VAL A 1 69 ? -16.732 5.699 2.654 1.00 56.22 69 VAL A O 1
ATOM 564 N N . VAL A 1 70 ? -15.336 4.084 1.960 1.00 53.25 70 VAL A N 1
ATOM 565 C CA . VAL A 1 70 ? -16.149 2.957 2.418 1.00 53.25 70 VAL A CA 1
ATOM 566 C C . VAL A 1 70 ? -15.433 2.433 3.653 1.00 53.25 70 VAL A C 1
ATOM 568 O O . VAL A 1 70 ? -14.560 1.579 3.569 1.00 53.25 70 VAL A O 1
ATOM 571 N N . VAL A 1 71 ? -15.733 3.054 4.795 1.00 52.59 71 VAL A N 1
ATOM 572 C CA . VAL A 1 71 ? -15.493 2.437 6.103 1.00 52.59 71 VAL A CA 1
ATOM 573 C C . VAL A 1 71 ? -16.570 1.371 6.221 1.00 52.59 71 VAL A C 1
ATOM 575 O O . VAL A 1 71 ? -17.701 1.666 6.613 1.00 52.59 71 VAL A O 1
ATOM 578 N N . ASP A 1 72 ? -16.254 0.163 5.761 1.00 50.56 72 ASP A N 1
ATOM 579 C CA . ASP A 1 72 ? -17.072 -0.994 6.089 1.00 50.56 72 ASP A CA 1
ATOM 580 C C . ASP A 1 72 ? -16.874 -1.297 7.575 1.00 50.56 72 ASP A C 1
ATOM 582 O O . ASP A 1 72 ? -15.754 -1.400 8.071 1.00 50.56 72 ASP A O 1
ATOM 586 N N . SER A 1 73 ? -17.994 -1.348 8.291 1.00 50.44 73 SER A N 1
ATOM 587 C CA . SER A 1 73 ? -18.091 -1.416 9.749 1.00 50.44 73 SER A CA 1
ATOM 588 C C . SER A 1 73 ? -17.736 -2.813 10.247 1.00 50.44 73 SER A C 1
ATOM 590 O O . SER A 1 73 ? -18.604 -3.588 10.642 1.00 50.44 73 SER A O 1
ATOM 592 N N . ASN A 1 74 ? -16.457 -3.157 10.193 1.00 55.88 74 ASN A N 1
ATOM 593 C CA . ASN A 1 74 ? -15.944 -4.380 10.787 1.00 55.88 74 ASN A CA 1
ATOM 594 C C . ASN A 1 74 ? -15.053 -4.040 11.993 1.00 55.88 74 ASN A C 1
ATOM 596 O O . ASN A 1 74 ? -13.938 -4.537 12.126 1.00 55.88 74 ASN A O 1
ATOM 600 N N . ASP A 1 75 ? -15.586 -3.169 12.858 1.00 55.78 75 ASP A N 1
ATOM 601 C CA . ASP A 1 75 ? -14.891 -2.464 13.947 1.00 55.78 75 ASP A CA 1
ATOM 602 C C . ASP A 1 75 ? -14.130 -3.391 14.918 1.00 55.78 75 ASP A C 1
ATOM 604 O O . ASP A 1 75 ? -13.143 -2.978 15.520 1.00 55.78 75 ASP A O 1
ATOM 608 N N . GLU A 1 76 ? -14.561 -4.647 15.078 1.00 54.06 76 GLU A N 1
ATOM 609 C CA . GLU A 1 76 ? -13.904 -5.611 15.975 1.00 54.06 76 GLU A CA 1
ATOM 610 C C . GLU A 1 76 ? -12.649 -6.259 15.364 1.00 54.06 76 GLU A C 1
ATOM 612 O O . GLU A 1 76 ? -11.703 -6.519 16.101 1.00 54.06 76 GLU A O 1
ATOM 617 N N . GLN A 1 77 ? -12.609 -6.495 14.043 1.00 54.09 77 GLN A N 1
ATOM 618 C CA . GLN A 1 77 ? -11.398 -7.021 13.385 1.00 54.09 77 GLN A CA 1
ATOM 619 C C . GLN A 1 77 ? -10.378 -5.911 13.114 1.00 54.09 77 GLN A C 1
ATOM 621 O O . GLN A 1 77 ? -9.183 -6.148 13.235 1.00 54.09 77 GLN A O 1
ATOM 626 N N . GLU A 1 78 ? -10.840 -4.692 12.816 1.00 63.41 78 GLU A N 1
ATOM 627 C CA . GLU A 1 78 ? -9.958 -3.531 12.621 1.00 63.41 78 GLU A CA 1
ATOM 628 C C . GLU A 1 78 ? -9.134 -3.230 13.887 1.00 63.41 78 GLU A C 1
ATOM 630 O O . GLU A 1 78 ? -7.937 -2.988 13.798 1.00 63.41 78 GLU A O 1
ATOM 635 N N . ALA A 1 79 ? -9.729 -3.339 15.083 1.00 66.44 79 ALA A N 1
ATOM 636 C CA . ALA A 1 79 ? -9.013 -3.105 16.341 1.00 66.44 79 ALA A CA 1
ATOM 637 C C . ALA A 1 79 ? -7.941 -4.171 16.654 1.00 66.44 79 ALA A C 1
ATOM 639 O O . ALA A 1 79 ? -6.938 -3.873 17.306 1.00 66.44 79 ALA A O 1
ATOM 640 N N . GLU A 1 80 ? -8.150 -5.419 16.223 1.00 65.19 80 GLU A N 1
ATOM 641 C CA . GLU A 1 80 ? -7.133 -6.473 16.329 1.00 65.19 80 GLU A CA 1
ATOM 642 C C . GLU A 1 80 ? -5.973 -6.202 15.360 1.00 65.19 80 GLU A C 1
ATOM 644 O O . GLU A 1 80 ? -4.810 -6.355 15.737 1.00 65.19 80 GLU A O 1
ATOM 649 N N . TRP A 1 81 ? -6.275 -5.704 14.158 1.00 65.94 81 TRP A N 1
ATOM 650 C CA . TRP A 1 81 ? -5.267 -5.319 13.168 1.00 65.94 81 TRP A CA 1
ATOM 651 C C . TRP A 1 81 ? -4.472 -4.090 13.567 1.00 65.94 81 TRP A C 1
ATOM 653 O O . TRP A 1 81 ? -3.260 -4.098 13.398 1.00 65.94 81 TRP A O 1
ATOM 663 N N . ASP A 1 82 ? -5.105 -3.067 14.138 1.00 74.38 82 ASP A N 1
ATOM 664 C CA . ASP A 1 82 ? -4.396 -1.884 14.631 1.00 74.38 82 ASP A CA 1
ATOM 665 C C . ASP A 1 82 ? -3.316 -2.279 15.654 1.00 74.38 82 ASP A C 1
ATOM 667 O O . ASP A 1 82 ? -2.188 -1.791 15.598 1.00 74.38 82 ASP A O 1
ATOM 671 N N . ASN A 1 83 ? -3.622 -3.236 16.535 1.00 77.94 83 ASN A N 1
ATOM 672 C CA . ASN A 1 83 ? -2.665 -3.772 17.504 1.00 77.94 83 ASN A CA 1
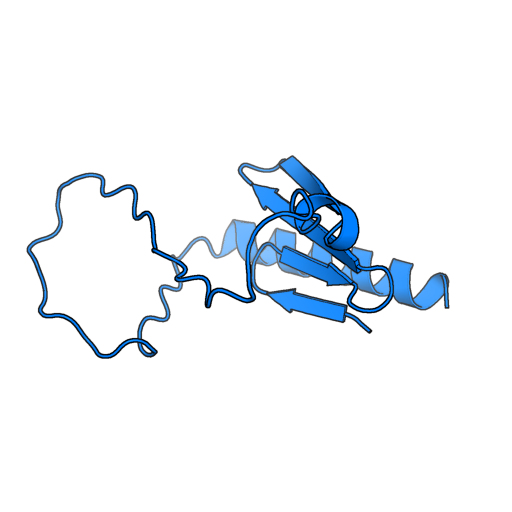ATOM 673 C C . ASN A 1 83 ? -1.551 -4.596 16.828 1.00 77.94 83 ASN A C 1
ATOM 675 O O . ASN A 1 83 ? -0.376 -4.462 17.163 1.00 77.94 83 ASN A O 1
ATOM 679 N N . GLU A 1 84 ? -1.886 -5.431 15.843 1.00 72.44 84 GLU A N 1
ATOM 680 C CA . GLU A 1 84 ? -0.884 -6.205 15.102 1.00 72.44 84 GLU A CA 1
ATOM 681 C C . GLU A 1 84 ? 0.046 -5.303 14.269 1.00 72.44 84 GLU A C 1
ATOM 683 O O . GLU A 1 84 ? 1.260 -5.523 14.239 1.00 72.44 84 GLU A O 1
ATOM 688 N N . ILE A 1 85 ? -0.491 -4.232 13.676 1.00 75.88 85 ILE A N 1
ATOM 689 C CA . ILE A 1 85 ? 0.280 -3.175 13.015 1.00 75.88 85 ILE A CA 1
ATOM 690 C C . ILE A 1 85 ? 1.231 -2.530 14.021 1.00 75.88 85 ILE A C 1
ATOM 692 O O . ILE A 1 85 ? 2.422 -2.442 13.734 1.00 75.88 85 ILE A O 1
ATOM 696 N N . GLU A 1 86 ? 0.755 -2.125 15.201 1.00 79.38 86 GLU A N 1
ATOM 697 C CA . GLU A 1 86 ? 1.615 -1.556 16.248 1.00 79.38 86 GLU A CA 1
ATOM 698 C C . GLU A 1 86 ? 2.769 -2.500 16.626 1.00 79.38 86 GLU A C 1
ATOM 700 O O . GLU A 1 86 ? 3.917 -2.060 16.719 1.00 79.38 86 GLU A O 1
ATOM 705 N N . ILE A 1 87 ? 2.505 -3.804 16.765 1.00 81.56 87 ILE A N 1
ATOM 706 C CA . ILE A 1 87 ? 3.539 -4.811 17.056 1.00 81.56 87 ILE A CA 1
ATOM 707 C C . ILE A 1 87 ? 4.580 -4.885 15.930 1.00 81.56 87 ILE A C 1
ATOM 709 O O . ILE A 1 87 ? 5.781 -4.932 16.205 1.00 81.56 87 ILE A O 1
ATOM 713 N N . PHE A 1 88 ? 4.148 -4.886 14.667 1.00 73.19 88 PHE A N 1
ATOM 714 C CA . PHE A 1 88 ? 5.060 -4.895 13.521 1.00 73.19 88 PHE A CA 1
ATOM 715 C C . PHE A 1 88 ? 5.893 -3.616 13.427 1.00 73.19 88 PHE A C 1
ATOM 717 O O . PHE A 1 88 ? 7.091 -3.685 13.150 1.00 73.19 88 PHE A O 1
ATOM 724 N N . LEU A 1 89 ? 5.289 -2.453 13.681 1.00 76.06 89 LEU A N 1
ATOM 725 C CA . LEU A 1 89 ? 6.011 -1.182 13.703 1.00 76.06 89 LEU A CA 1
ATOM 726 C C . LEU A 1 89 ? 7.088 -1.169 14.790 1.00 76.06 89 LEU A C 1
ATOM 728 O O . LEU A 1 89 ? 8.199 -0.716 14.530 1.00 76.06 89 LEU A O 1
ATOM 732 N N . GLN A 1 90 ? 6.796 -1.739 15.962 1.00 79.56 90 GLN A N 1
ATOM 733 C CA . GLN A 1 90 ? 7.768 -1.872 17.047 1.00 79.56 90 GLN A CA 1
ATOM 734 C C . GLN A 1 90 ? 8.978 -2.727 16.628 1.00 79.56 90 GLN A C 1
ATOM 736 O O . GLN A 1 90 ? 10.116 -2.338 16.865 1.00 79.56 90 GLN A O 1
ATOM 741 N N . GLN A 1 91 ? 8.746 -3.861 15.955 1.00 73.50 91 GLN A N 1
ATOM 742 C CA . GLN A 1 91 ? 9.823 -4.735 15.465 1.00 73.50 91 GLN A CA 1
ATOM 743 C C . GLN A 1 91 ? 10.691 -4.054 14.399 1.00 73.50 91 GLN A C 1
ATOM 745 O O . GLN A 1 91 ? 11.905 -4.234 14.387 1.00 73.50 91 GLN A O 1
ATOM 750 N N . LEU A 1 92 ? 10.082 -3.252 13.520 1.00 70.62 92 LEU A N 1
ATOM 751 C CA . LEU A 1 92 ? 10.812 -2.492 12.502 1.00 70.62 92 LEU A CA 1
ATOM 752 C C . LEU A 1 92 ? 11.672 -1.372 13.105 1.00 70.62 92 LEU A C 1
ATOM 754 O O . LEU A 1 92 ? 12.722 -1.055 12.552 1.00 70.62 92 LEU A O 1
ATOM 758 N N . GLU A 1 93 ? 11.243 -0.767 14.215 1.00 71.19 93 GLU A N 1
ATOM 759 C CA . GLU A 1 93 ? 12.046 0.217 14.953 1.00 71.19 93 GLU A CA 1
ATOM 760 C C . GLU A 1 93 ? 13.238 -0.424 15.679 1.00 71.19 93 GLU A C 1
ATOM 762 O O . GLU A 1 93 ? 14.284 0.214 15.795 1.00 71.19 93 GLU A O 1
ATOM 767 N N . ASP A 1 94 ? 13.101 -1.674 16.129 1.00 68.75 94 ASP A N 1
ATOM 768 C CA . ASP A 1 94 ? 14.159 -2.414 16.829 1.00 68.75 94 ASP A CA 1
ATOM 769 C C . ASP A 1 94 ? 15.276 -2.925 15.889 1.00 68.75 94 ASP A C 1
ATOM 771 O O . ASP A 1 94 ? 16.408 -3.128 16.335 1.00 68.75 94 ASP A O 1
ATOM 775 N N . ASP A 1 95 ? 14.979 -3.118 14.599 1.00 59.34 95 ASP A N 1
ATOM 776 C CA . ASP A 1 95 ? 15.933 -3.559 13.565 1.00 59.34 95 ASP A CA 1
ATOM 777 C C . ASP A 1 95 ? 16.750 -2.402 12.932 1.00 59.34 95 ASP A C 1
ATOM 779 O O . ASP A 1 95 ? 17.587 -2.651 12.053 1.00 59.34 95 ASP A O 1
ATOM 783 N N . LEU A 1 96 ? 16.525 -1.148 13.360 1.00 53.94 96 LEU A N 1
ATOM 784 C CA . LEU A 1 96 ? 17.143 0.072 12.808 1.00 53.94 96 LEU A CA 1
ATOM 785 C C . LEU A 1 96 ? 18.452 0.505 13.503 1.00 53.94 96 LEU A C 1
ATOM 787 O O . LEU A 1 96 ? 18.544 0.466 14.751 1.00 53.94 96 LEU A O 1
#

Sequence (96 aa):
PFLATGRALIDVERGELMLWIDGEQIMFNVFEAMKRHDEEEPQCYRVEIIEVVEDKCKVQPPSPPVERVVVDSNDEQEAEWDNEIEIFLQQLEDDL